Protein AF-A0A0K9GIG6-F1 (afdb_monomer)

Mean predicted aligned error: 6.36 Å

Secondary structure (DSSP, 8-state):
--EEEEEEEEEETTTTEEEEEEEEEEE-GGGTTTTHHHHHHHHHHHHHHHTT-EEEE-SHHHHHHHHT-GGGTTTBPP--

Sequence (80 aa):
MVAQLEFVPCVRERDHKEVILINHTLVADKYRGRGLGRELINRVVKYARAEQMQIIPVCPFAKMILESDAKYKDVLITGF

Foldseek 3Di:
DQKDWDWDFDQDPVPRATATEGQDIDGPPVCPPVCVSVVVLVVVLVVCVVVVHAYDYNDVVSVCSLVVDPVNVSRYDDDD

Nearest PDB structures (foldseek):
  5i0c-assembly1_A  TM=9.408E-01  e=1.669E-05  Escherichia coli K-12
  7ovv-assembly1_B  TM=8.241E-01  e=2.614E-02  Arabidopsis thaliana
  7n1l-assembly8_N  TM=6.913E-01  e=2.001E-02  Brucella abortus 2308
  3fyn-assembly1_A-2  TM=8.627E-01  e=9.315E-02  uncultured bacterium
  8xbn-assembly1_A  TM=6.616E-01  e=2.287E-02  Arabidopsis thaliana

Structure (mmCIF, N/CA/C/O backbone):
data_AF-A0A0K9GIG6-F1
#
_entry.id   AF-A0A0K9GIG6-F1
#
loop_
_atom_site.group_PDB
_atom_site.id
_atom_site.type_symbol
_atom_site.label_atom_id
_atom_site.label_alt_id
_atom_site.label_comp_id
_atom_site.label_asym_id
_atom_site.label_entity_id
_atom_site.label_seq_id
_atom_site.pdbx_PDB_ins_code
_atom_site.Cartn_x
_atom_site.Cartn_y
_atom_site.Cartn_z
_atom_site.occupancy
_atom_site.B_iso_or_equiv
_atom_site.auth_seq_id
_atom_site.auth_comp_id
_atom_site.auth_asym_id
_atom_site.auth_atom_id
_atom_site.pdbx_PDB_model_num
ATOM 1 N N . MET A 1 1 ? 12.343 -15.649 -8.906 1.00 46.91 1 MET A N 1
ATOM 2 C CA . MET A 1 1 ? 11.452 -14.806 -8.080 1.00 46.91 1 MET A CA 1
ATOM 3 C C . MET A 1 1 ? 11.066 -13.562 -8.865 1.00 46.91 1 MET A C 1
ATOM 5 O O . MET A 1 1 ? 11.952 -12.888 -9.373 1.00 46.91 1 MET A O 1
ATOM 9 N N . VAL A 1 2 ? 9.768 -13.322 -9.069 1.00 54.72 2 VAL A N 1
ATOM 10 C CA . VAL A 1 2 ? 9.263 -12.187 -9.872 1.00 54.72 2 VAL A CA 1
ATOM 11 C C . VAL A 1 2 ? 9.048 -10.962 -8.983 1.00 54.72 2 VAL A C 1
ATOM 13 O O . VAL A 1 2 ? 9.396 -9.855 -9.392 1.00 54.72 2 VAL A O 1
ATOM 16 N N . ALA A 1 3 ? 8.572 -11.181 -7.753 1.00 57.41 3 ALA A N 1
ATOM 17 C CA . ALA A 1 3 ? 8.521 -10.177 -6.709 1.00 57.41 3 ALA A CA 1
ATOM 18 C C . ALA A 1 3 ? 8.393 -10.790 -5.302 1.00 57.41 3 ALA A C 1
ATOM 20 O O . ALA A 1 3 ? 7.831 -11.877 -5.174 1.00 57.41 3 ALA A O 1
ATOM 21 N N . GLN A 1 4 ? 8.902 -10.104 -4.276 1.00 61.97 4 GLN A N 1
ATOM 22 C CA . GLN A 1 4 ? 8.780 -10.493 -2.865 1.00 61.97 4 GLN A CA 1
ATOM 23 C C . GLN A 1 4 ? 8.221 -9.317 -2.066 1.00 61.97 4 GLN A C 1
ATOM 25 O O . GLN A 1 4 ? 8.678 -8.181 -2.221 1.00 61.97 4 GLN A O 1
ATOM 30 N N . LEU A 1 5 ? 7.220 -9.608 -1.240 1.00 69.38 5 LEU A N 1
ATOM 31 C CA . LEU A 1 5 ? 6.642 -8.678 -0.284 1.00 69.38 5 LEU A CA 1
ATOM 32 C C . LEU A 1 5 ? 6.807 -9.298 1.095 1.00 69.38 5 LEU A C 1
ATOM 34 O O . LEU A 1 5 ? 6.396 -10.437 1.313 1.00 69.38 5 LEU A O 1
ATOM 38 N N . GLU A 1 6 ? 7.451 -8.564 1.986 1.00 67.31 6 GLU A N 1
ATOM 39 C CA . GLU A 1 6 ? 7.569 -8.965 3.378 1.00 67.31 6 GLU A CA 1
ATOM 40 C C . GLU A 1 6 ? 6.384 -8.403 4.156 1.00 67.31 6 GLU A C 1
ATOM 42 O O . GLU A 1 6 ? 6.032 -7.228 4.046 1.00 67.31 6 GLU A O 1
ATOM 47 N N . PHE A 1 7 ? 5.734 -9.303 4.885 1.00 69.62 7 PHE A N 1
ATOM 48 C CA . PHE A 1 7 ? 4.585 -9.026 5.724 1.00 69.62 7 PHE A CA 1
ATOM 49 C C . PHE A 1 7 ? 5.016 -9.209 7.171 1.00 69.62 7 PHE A C 1
ATOM 51 O O . PHE A 1 7 ? 5.392 -10.313 7.568 1.00 69.62 7 PHE A O 1
ATOM 58 N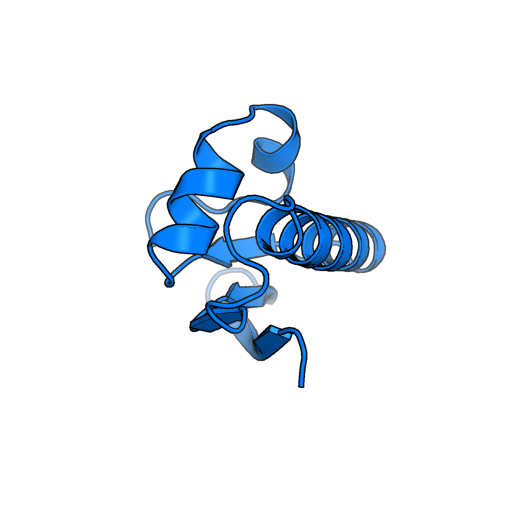 N . VAL A 1 8 ? 4.952 -8.134 7.951 1.00 69.75 8 VAL A N 1
ATOM 59 C CA . VAL A 1 8 ? 5.131 -8.209 9.399 1.00 69.75 8 VAL A CA 1
ATOM 60 C C . VAL A 1 8 ? 3.791 -7.847 10.033 1.00 69.75 8 VAL A C 1
ATOM 62 O O . VAL A 1 8 ? 3.389 -6.682 9.933 1.00 69.75 8 VAL A O 1
ATOM 65 N N . PRO A 1 9 ? 3.077 -8.816 10.636 1.00 62.78 9 PRO A N 1
ATOM 66 C CA . PRO A 1 9 ? 1.893 -8.509 11.417 1.00 62.78 9 PRO A CA 1
ATOM 67 C C . PRO A 1 9 ? 2.349 -7.744 12.655 1.00 62.78 9 PRO A C 1
ATOM 69 O O . PRO A 1 9 ? 3.141 -8.248 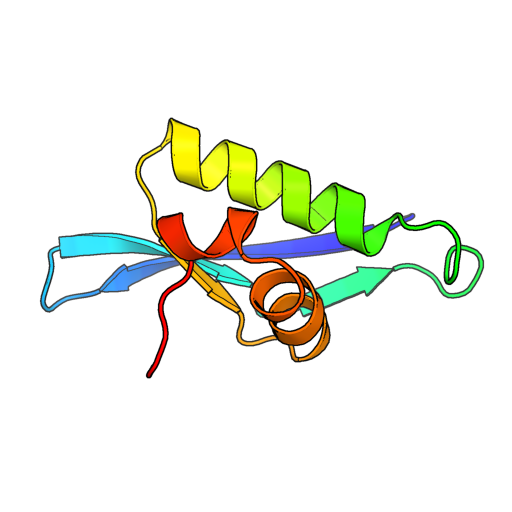13.453 1.00 62.78 9 PRO A O 1
ATOM 72 N N . CYS A 1 10 ? 1.884 -6.509 12.801 1.00 62.22 10 CYS A N 1
ATOM 73 C CA . CYS A 1 10 ? 2.101 -5.741 14.015 1.00 62.22 10 CYS A CA 1
ATOM 74 C C . CYS A 1 10 ? 0.765 -5.378 14.656 1.00 62.22 10 CYS A C 1
ATOM 76 O O . CYS A 1 10 ? -0.229 -5.107 13.984 1.00 62.22 10 CYS A O 1
ATOM 78 N N . VAL A 1 11 ? 0.741 -5.393 15.986 1.00 67.62 11 VAL A N 1
ATOM 79 C CA . VAL A 1 11 ? -0.411 -4.961 16.774 1.00 67.62 11 VAL A CA 1
ATOM 80 C C . VAL A 1 11 ? -0.140 -3.528 17.211 1.00 67.62 11 VAL A C 1
ATOM 82 O O . VAL A 1 11 ? 0.858 -3.264 17.882 1.00 67.62 11 VAL A O 1
ATOM 85 N N . ARG A 1 12 ? -1.007 -2.576 16.843 1.00 66.38 12 ARG A N 1
ATOM 86 C CA . ARG A 1 12 ? -0.938 -1.230 17.438 1.00 66.38 12 ARG A CA 1
ATOM 87 C C . ARG A 1 12 ? -1.478 -1.313 18.864 1.00 66.38 12 ARG A C 1
ATOM 89 O O . ARG A 1 12 ? -2.683 -1.455 19.048 1.00 66.38 12 ARG A O 1
ATOM 96 N N . GLU A 1 13 ? -0.600 -1.180 19.860 1.00 63.97 13 GLU A N 1
ATOM 97 C CA . GLU A 1 13 ? -0.949 -1.300 21.289 1.00 63.97 13 GLU A CA 1
ATOM 98 C C . GLU A 1 13 ? -2.068 -0.351 21.744 1.00 63.97 13 GLU A C 1
ATOM 100 O O . GLU A 1 13 ? -2.833 -0.703 22.633 1.00 63.97 13 GLU A O 1
ATOM 105 N N . ARG A 1 14 ? -2.214 0.827 21.120 1.00 63.78 14 ARG A N 1
ATOM 106 C CA . ARG A 1 14 ? -3.275 1.788 21.482 1.00 63.78 14 ARG A CA 1
ATOM 107 C C . ARG A 1 14 ? -4.681 1.350 21.080 1.00 63.78 14 ARG A C 1
ATOM 109 O O . ARG A 1 14 ? -5.626 1.707 21.768 1.00 63.78 14 ARG A O 1
ATOM 116 N N . ASP A 1 15 ? -4.804 0.615 19.978 1.00 64.19 15 ASP A N 1
ATOM 117 C CA . ASP A 1 15 ? -6.097 0.312 19.352 1.00 64.19 15 ASP A CA 1
ATOM 118 C C . ASP A 1 15 ? -6.395 -1.202 19.325 1.00 64.19 15 ASP A C 1
ATOM 120 O O . ASP A 1 15 ? -7.426 -1.602 18.793 1.00 64.19 15 ASP A O 1
ATOM 124 N N . HIS A 1 16 ? -5.483 -2.050 19.837 1.00 67.00 16 HIS A N 1
ATOM 125 C CA . HIS A 1 16 ? -5.527 -3.522 19.729 1.00 67.00 16 HIS A CA 1
ATOM 126 C C . HIS A 1 16 ? -5.911 -4.024 18.328 1.00 67.00 16 HIS A C 1
ATOM 128 O O . HIS A 1 16 ? -6.583 -5.040 18.163 1.00 67.00 16 HIS A O 1
ATOM 134 N N . LYS A 1 17 ? -5.475 -3.297 17.297 1.00 72.19 17 LYS A N 1
ATOM 135 C CA . LYS A 1 17 ? -5.825 -3.580 15.910 1.00 72.19 17 LYS A CA 1
ATOM 136 C C . LYS A 1 17 ? -4.624 -4.152 15.181 1.00 72.19 17 LYS A C 1
ATOM 138 O O . LYS A 1 17 ? -3.524 -3.593 15.255 1.00 72.19 17 LYS A O 1
ATOM 143 N N . GLU A 1 18 ? -4.850 -5.261 14.490 1.00 81.62 18 GLU A N 1
ATOM 144 C CA . GLU A 1 18 ? -3.849 -5.879 13.631 1.00 81.62 18 GLU A CA 1
ATOM 145 C C . GLU A 1 18 ? -3.645 -5.015 12.388 1.00 81.62 18 GLU A C 1
ATOM 147 O O . GLU A 1 18 ? -4.594 -4.610 11.702 1.00 81.62 18 GLU A O 1
ATOM 152 N N . VAL A 1 19 ? -2.385 -4.681 12.129 1.00 85.38 19 VAL A N 1
ATOM 153 C CA . VAL A 1 19 ? -1.995 -3.894 10.970 1.00 85.38 19 VAL A CA 1
ATOM 154 C C . VAL A 1 19 ? -0.893 -4.599 10.193 1.00 85.38 19 VAL A C 1
ATOM 156 O O . VAL A 1 19 ? -0.092 -5.380 10.707 1.00 85.38 19 VAL A O 1
ATOM 159 N N . ILE A 1 20 ? -0.892 -4.310 8.903 1.00 86.62 20 ILE A N 1
ATOM 160 C CA . ILE A 1 20 ? -0.018 -4.873 7.898 1.00 86.62 20 ILE A CA 1
ATOM 161 C C . ILE A 1 20 ? 1.080 -3.861 7.608 1.00 86.62 20 ILE A C 1
ATOM 163 O O . ILE A 1 20 ? 0.825 -2.811 7.011 1.00 86.62 20 ILE A O 1
ATOM 167 N N . LEU A 1 21 ? 2.312 -4.186 7.985 1.00 86.25 21 LEU A N 1
ATOM 168 C CA . LEU A 1 21 ? 3.469 -3.380 7.621 1.00 86.25 21 LEU A CA 1
ATOM 169 C C . LEU A 1 21 ? 4.018 -3.831 6.264 1.00 86.25 21 LEU A C 1
ATOM 171 O O . LEU A 1 21 ? 4.445 -4.975 6.121 1.00 86.25 21 LEU A O 1
ATOM 175 N N . ILE A 1 22 ? 4.053 -2.926 5.282 1.00 86.88 22 ILE A N 1
ATOM 176 C CA . ILE A 1 22 ? 4.735 -3.164 4.001 1.00 86.88 22 ILE A CA 1
ATOM 177 C C . ILE A 1 22 ? 6.097 -2.466 4.055 1.00 86.88 22 ILE A C 1
ATOM 179 O O . ILE A 1 22 ? 6.228 -1.292 3.697 1.00 86.88 22 ILE A O 1
ATOM 183 N N . ASN A 1 23 ? 7.111 -3.185 4.539 1.00 81.38 23 ASN A N 1
ATOM 184 C CA . ASN A 1 23 ? 8.486 -2.693 4.696 1.00 81.38 23 ASN A CA 1
ATOM 185 C C . ASN A 1 23 ? 9.269 -2.713 3.374 1.00 81.38 23 ASN A C 1
ATOM 187 O O . ASN A 1 23 ? 10.043 -1.796 3.092 1.00 81.38 23 ASN A O 1
ATOM 191 N N . HIS A 1 24 ? 9.052 -3.731 2.542 1.00 77.31 24 HIS A N 1
ATOM 192 C CA . HIS A 1 24 ? 9.822 -3.931 1.327 1.00 77.31 24 HIS A CA 1
ATOM 193 C C . HIS A 1 24 ? 8.988 -4.576 0.218 1.00 77.31 24 HIS A C 1
ATOM 195 O O . HIS A 1 24 ? 8.202 -5.496 0.438 1.00 77.31 24 HIS A O 1
ATOM 201 N N . THR A 1 25 ? 9.154 -4.074 -1.004 1.00 74.50 25 THR A N 1
ATOM 202 C CA . THR A 1 25 ? 8.555 -4.649 -2.211 1.00 74.50 25 THR A CA 1
ATOM 203 C C . THR A 1 25 ? 9.641 -4.750 -3.269 1.00 74.50 25 THR A C 1
ATOM 205 O O . THR A 1 25 ? 10.042 -3.746 -3.854 1.00 74.50 25 THR A O 1
ATOM 208 N N . LEU A 1 26 ? 10.129 -5.964 -3.511 1.00 69.50 26 LEU A N 1
ATOM 209 C CA . LEU A 1 26 ? 11.098 -6.241 -4.570 1.00 69.50 26 LEU A CA 1
ATOM 210 C C . LEU A 1 26 ? 10.349 -6.690 -5.805 1.00 69.50 26 LEU A C 1
ATOM 212 O O . LEU A 1 26 ? 9.572 -7.630 -5.724 1.00 69.50 26 LEU A O 1
ATOM 216 N N . VAL A 1 27 ? 10.621 -6.074 -6.948 1.00 74.06 27 VAL A N 1
ATOM 217 C CA . VAL A 1 27 ? 10.218 -6.581 -8.264 1.00 74.06 27 VAL A CA 1
ATOM 218 C C . VAL A 1 27 ? 11.490 -6.693 -9.082 1.00 74.06 27 VAL A C 1
ATOM 220 O O . VAL A 1 27 ? 12.245 -5.725 -9.160 1.00 74.06 27 VAL A O 1
ATOM 223 N N . ALA A 1 28 ? 11.750 -7.858 -9.676 1.00 72.12 28 ALA A N 1
ATOM 224 C CA . ALA A 1 28 ? 12.966 -8.023 -10.466 1.00 72.12 28 ALA A CA 1
ATOM 225 C C . ALA A 1 28 ? 12.971 -7.037 -11.647 1.00 72.12 28 ALA A C 1
ATOM 227 O O . ALA A 1 28 ? 11.950 -6.864 -12.315 1.00 72.12 28 ALA A O 1
ATOM 228 N N . ASP A 1 29 ? 14.118 -6.421 -11.932 1.00 67.69 29 ASP A N 1
ATOM 229 C CA . ASP A 1 29 ? 14.219 -5.289 -12.867 1.00 67.69 29 ASP A CA 1
ATOM 230 C C . ASP A 1 29 ? 13.696 -5.598 -14.272 1.00 67.69 29 ASP A C 1
ATOM 232 O O . ASP A 1 29 ? 13.022 -4.770 -14.882 1.00 67.69 29 ASP A O 1
ATOM 236 N N . LYS A 1 30 ? 13.874 -6.843 -14.726 1.00 69.44 30 LYS A N 1
ATOM 237 C CA . LYS A 1 30 ? 13.315 -7.380 -15.982 1.00 69.44 30 LYS A CA 1
ATOM 238 C C . LYS A 1 30 ? 11.782 -7.303 -16.099 1.00 69.44 30 LYS A C 1
ATOM 240 O O . LYS A 1 30 ? 11.229 -7.520 -17.175 1.00 69.44 30 LYS A O 1
ATOM 245 N N . TYR A 1 31 ? 11.094 -7.037 -14.994 1.00 70.06 31 TYR A N 1
ATOM 246 C CA . TYR A 1 31 ? 9.642 -6.960 -14.883 1.00 70.06 31 TYR A CA 1
ATOM 247 C C . TYR A 1 31 ? 9.139 -5.568 -14.465 1.00 70.06 31 TYR A C 1
ATOM 249 O O . TYR A 1 31 ? 7.927 -5.375 -14.308 1.00 70.06 31 TYR A O 1
ATOM 257 N N . ARG A 1 32 ? 10.034 -4.578 -14.319 1.00 67.12 32 ARG A N 1
ATOM 258 C CA . ARG A 1 32 ? 9.638 -3.172 -14.144 1.00 67.12 32 ARG A CA 1
ATOM 259 C C . ARG A 1 32 ? 8.843 -2.692 -15.366 1.00 67.12 32 ARG A C 1
ATOM 261 O 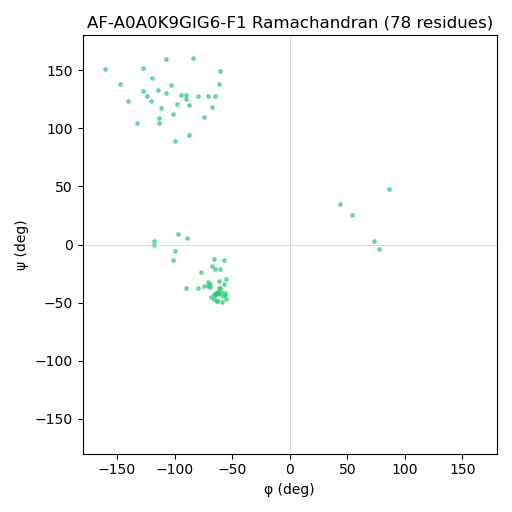O . ARG A 1 32 ? 9.002 -3.199 -16.471 1.00 67.12 32 ARG A O 1
ATOM 268 N N . GLY A 1 33 ? 7.916 -1.759 -15.148 1.00 71.38 33 GLY A N 1
ATOM 269 C CA . GLY A 1 33 ? 7.034 -1.232 -16.201 1.00 71.38 33 GLY A CA 1
ATOM 270 C C . GLY A 1 33 ? 5.86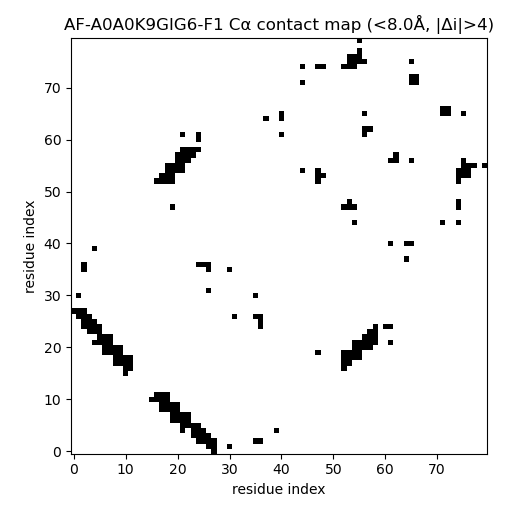4 -2.142 -16.604 1.00 71.38 33 GLY A C 1
ATOM 271 O O . GLY A 1 33 ? 5.012 -1.714 -17.371 1.00 71.38 33 GLY A O 1
ATOM 272 N N . ARG A 1 34 ? 5.758 -3.363 -16.057 1.00 75.88 34 ARG A N 1
ATOM 273 C CA . ARG A 1 34 ? 4.652 -4.303 -16.347 1.00 75.88 34 ARG A CA 1
ATOM 274 C C . ARG A 1 34 ? 3.513 -4.287 -15.320 1.00 75.88 34 ARG A C 1
ATOM 276 O O . ARG A 1 34 ? 2.664 -5.167 -15.332 1.00 75.88 34 ARG A O 1
ATOM 283 N N . GLY A 1 35 ? 3.518 -3.337 -14.384 1.00 77.81 35 GLY A N 1
ATOM 284 C CA . GLY A 1 35 ? 2.465 -3.200 -13.366 1.00 77.81 35 GLY A CA 1
ATOM 285 C C . GLY A 1 35 ? 2.471 -4.248 -12.241 1.00 77.81 35 GLY A C 1
ATOM 286 O O . GLY A 1 35 ? 1.623 -4.178 -11.355 1.00 77.81 35 GLY A O 1
ATOM 287 N N . LEU A 1 36 ? 3.441 -5.167 -12.207 1.00 81.19 36 LEU A N 1
ATOM 288 C CA . LEU A 1 36 ? 3.485 -6.275 -11.238 1.00 81.19 36 LEU A CA 1
ATOM 289 C C . LEU A 1 36 ? 3.553 -5.819 -9.774 1.00 81.19 36 LEU A C 1
ATOM 291 O O . LEU A 1 36 ? 2.896 -6.402 -8.917 1.00 81.19 36 LEU A O 1
ATOM 295 N N . GLY A 1 37 ? 4.276 -4.734 -9.479 1.00 80.69 37 GLY A N 1
ATOM 296 C CA . GLY A 1 37 ? 4.295 -4.162 -8.128 1.00 80.69 37 GLY A CA 1
ATOM 297 C C . GLY A 1 37 ? 2.910 -3.689 -7.670 1.00 80.69 37 GLY A C 1
ATOM 298 O O . GLY A 1 37 ? 2.531 -3.905 -6.522 1.00 80.69 37 GLY A O 1
ATOM 299 N N . ARG A 1 38 ? 2.108 -3.123 -8.583 1.00 84.38 38 ARG A N 1
ATOM 300 C CA . ARG A 1 38 ? 0.732 -2.697 -8.289 1.00 84.38 38 ARG A CA 1
ATOM 301 C C . ARG A 1 38 ? -0.187 -3.891 -8.058 1.00 84.38 38 ARG A C 1
ATOM 303 O O . ARG A 1 38 ? -1.056 -3.828 -7.194 1.00 84.38 38 ARG A O 1
ATOM 310 N N . GLU A 1 39 ? 0.009 -4.983 -8.792 1.00 85.75 39 GLU A N 1
ATOM 311 C CA . GLU A 1 39 ? -0.766 -6.207 -8.593 1.00 85.75 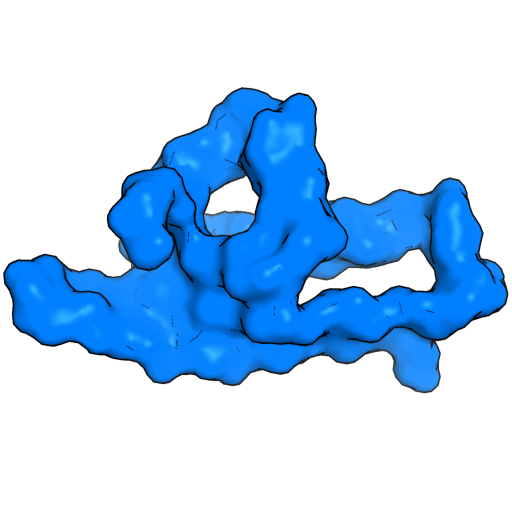39 GLU A CA 1
ATOM 312 C C . GLU A 1 39 ? -0.538 -6.815 -7.200 1.00 85.75 39 GLU A C 1
ATOM 314 O O . GLU A 1 39 ? -1.496 -7.209 -6.539 1.00 85.75 39 GLU A O 1
ATOM 319 N N . LEU A 1 40 ? 0.704 -6.827 -6.712 1.00 85.12 40 LEU A N 1
ATOM 320 C CA . LEU A 1 40 ? 1.015 -7.304 -5.359 1.00 85.12 40 LEU A CA 1
ATOM 321 C C . LEU A 1 40 ? 0.351 -6.446 -4.291 1.00 85.12 40 LEU A C 1
ATOM 323 O O . LEU A 1 40 ? -0.317 -6.981 -3.410 1.00 85.12 40 LEU A O 1
ATOM 327 N N . ILE A 1 41 ? 0.483 -5.121 -4.405 1.00 87.12 41 ILE A N 1
ATOM 328 C CA . ILE A 1 41 ? -0.165 -4.179 -3.489 1.00 87.12 41 ILE A CA 1
ATOM 329 C C . ILE A 1 41 ? -1.681 -4.417 -3.484 1.00 87.12 41 ILE A C 1
ATOM 331 O O . ILE A 1 41 ? -2.280 -4.507 -2.418 1.00 87.12 41 ILE A O 1
ATOM 335 N N . ASN A 1 42 ? -2.302 -4.613 -4.652 1.00 88.69 42 ASN A N 1
ATOM 336 C CA . ASN A 1 42 ? -3.731 -4.926 -4.745 1.00 88.69 42 ASN A CA 1
ATOM 337 C C . ASN A 1 42 ? -4.108 -6.213 -4.003 1.00 88.69 42 ASN A C 1
ATOM 339 O O . ASN A 1 42 ? -5.157 -6.259 -3.362 1.00 88.69 42 ASN A O 1
ATOM 343 N N . ARG A 1 43 ? -3.278 -7.260 -4.088 1.00 88.75 43 ARG A N 1
ATOM 344 C CA . ARG A 1 43 ? -3.517 -8.517 -3.363 1.00 88.75 43 ARG A CA 1
ATOM 345 C C . ARG A 1 43 ? -3.429 -8.311 -1.853 1.00 88.75 43 ARG A C 1
ATOM 347 O O . ARG A 1 43 ? -4.305 -8.791 -1.143 1.00 88.75 43 ARG A O 1
ATOM 354 N N . VAL A 1 44 ? -2.443 -7.548 -1.379 1.00 87.44 44 VAL A N 1
ATOM 355 C CA . VAL A 1 44 ? -2.302 -7.215 0.049 1.00 87.44 44 VAL A CA 1
ATOM 356 C C . VAL A 1 44 ? -3.471 -6.366 0.538 1.00 87.44 44 VAL A C 1
ATOM 358 O O . VAL A 1 44 ? -4.035 -6.663 1.581 1.00 87.44 44 VAL A O 1
ATOM 361 N N . VAL A 1 45 ? -3.905 -5.369 -0.234 1.00 90.56 45 VAL A N 1
ATOM 362 C CA . VAL A 1 45 ? -5.105 -4.572 0.073 1.00 90.56 45 VAL A CA 1
ATOM 363 C C . VAL A 1 45 ? -6.342 -5.457 0.178 1.00 90.56 45 VAL A C 1
ATOM 365 O O . VAL A 1 45 ? -7.133 -5.304 1.104 1.00 90.56 45 VAL A O 1
ATOM 368 N N . LYS A 1 46 ? -6.521 -6.398 -0.755 1.00 91.94 46 LYS A N 1
ATOM 369 C CA . LYS A 1 46 ? -7.654 -7.327 -0.720 1.00 91.94 46 LYS A CA 1
ATOM 370 C C . LYS A 1 46 ? -7.622 -8.203 0.534 1.00 91.94 46 LYS A C 1
ATOM 372 O O . LYS A 1 46 ? -8.667 -8.402 1.141 1.00 91.94 46 LYS A O 1
ATOM 377 N N . TYR A 1 47 ? -6.441 -8.686 0.913 1.00 89.31 47 TYR A N 1
ATOM 378 C CA . TYR A 1 47 ? -6.243 -9.442 2.146 1.00 89.31 47 TYR A CA 1
ATOM 379 C C . TYR A 1 47 ? -6.549 -8.589 3.384 1.00 89.31 47 TYR A C 1
ATOM 381 O O . TYR A 1 47 ? -7.370 -8.981 4.201 1.00 89.31 47 TYR A O 1
ATOM 389 N N . ALA A 1 48 ? -6.001 -7.372 3.460 1.00 89.75 48 ALA A N 1
ATOM 390 C CA . ALA A 1 48 ? -6.263 -6.442 4.556 1.00 89.75 48 ALA A CA 1
ATOM 391 C C . ALA A 1 48 ? -7.762 -6.159 4.729 1.00 89.75 48 ALA A C 1
ATOM 393 O O . ALA A 1 48 ? -8.262 -6.157 5.845 1.00 89.75 48 ALA A O 1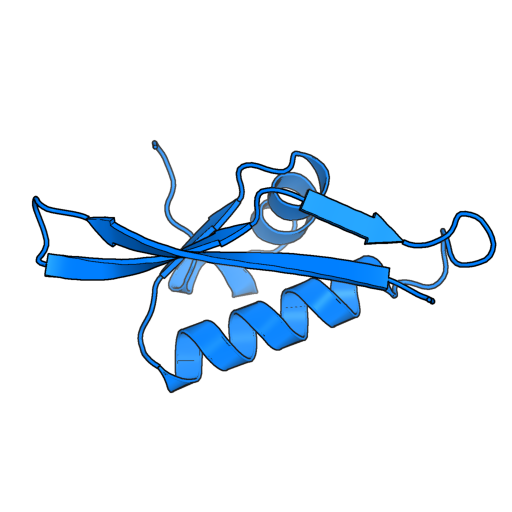
ATOM 394 N N . ARG A 1 49 ? -8.503 -5.984 3.626 1.00 90.94 49 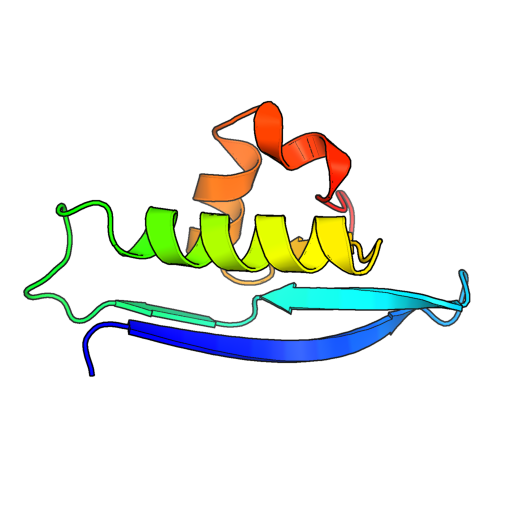ARG A N 1
ATOM 395 C CA . ARG A 1 49 ? -9.963 -5.805 3.671 1.00 90.94 49 ARG A CA 1
ATOM 396 C C . ARG A 1 49 ? -10.705 -7.031 4.183 1.00 90.94 49 ARG A C 1
ATOM 398 O O . ARG A 1 49 ? -11.656 -6.868 4.939 1.00 90.94 49 ARG A O 1
ATOM 405 N N . ALA A 1 50 ? -10.311 -8.224 3.738 1.00 91.06 50 ALA A N 1
ATOM 406 C CA . ALA A 1 50 ? -10.946 -9.471 4.157 1.00 91.06 50 ALA A CA 1
ATOM 407 C C . ALA A 1 50 ? -10.770 -9.700 5.665 1.00 91.06 50 ALA A C 1
ATOM 409 O O . ALA A 1 50 ? -11.734 -10.027 6.347 1.00 91.06 50 ALA A O 1
ATOM 410 N N . GLU A 1 51 ? -9.573 -9.414 6.175 1.00 88.56 51 GLU A N 1
ATOM 411 C CA . GLU A 1 51 ? -9.213 -9.569 7.587 1.00 88.56 51 GLU A CA 1
ATOM 412 C C . GLU A 1 51 ? -9.507 -8.315 8.436 1.00 88.56 51 GLU A C 1
ATOM 414 O O . GLU A 1 51 ? -9.141 -8.251 9.604 1.00 88.56 51 GLU A O 1
ATOM 419 N N . GLN A 1 52 ? -10.139 -7.281 7.862 1.00 87.75 52 GLN A N 1
ATOM 420 C CA . GLN A 1 52 ? -10.421 -5.991 8.520 1.00 87.75 52 GLN A CA 1
ATOM 421 C C . GLN A 1 52 ? -9.183 -5.290 9.127 1.00 87.75 52 GLN A C 1
ATOM 423 O O . GLN A 1 52 ? -9.287 -4.448 10.030 1.00 87.75 52 GLN A O 1
ATOM 428 N N . MET A 1 53 ? -8.008 -5.597 8.586 1.00 88.44 53 MET A N 1
ATOM 429 C CA . MET A 1 53 ? -6.724 -5.021 8.961 1.00 88.44 53 MET A CA 1
ATOM 430 C C . MET A 1 53 ? -6.474 -3.701 8.233 1.00 88.44 53 MET A C 1
ATOM 432 O O . MET A 1 53 ? -7.042 -3.406 7.178 1.00 88.44 53 MET A O 1
ATOM 436 N N . GLN A 1 54 ? -5.564 -2.904 8.782 1.00 88.50 54 GLN A N 1
ATOM 437 C CA . GLN A 1 54 ? -5.094 -1.674 8.143 1.00 88.50 54 GLN A CA 1
ATOM 438 C C . GLN A 1 54 ? -3.666 -1.836 7.623 1.00 88.50 54 GLN A C 1
ATOM 440 O O . GLN A 1 54 ? -2.943 -2.711 8.076 1.00 88.50 54 GLN A O 1
ATOM 445 N N . ILE A 1 55 ? -3.240 -0.999 6.682 1.00 89.44 55 ILE A N 1
ATOM 446 C CA . ILE A 1 55 ? -1.928 -1.067 6.034 1.00 89.44 55 ILE A CA 1
ATOM 447 C C . ILE A 1 55 ? -1.100 0.169 6.385 1.00 89.44 55 ILE A C 1
ATOM 449 O O . ILE A 1 55 ? -1.557 1.305 6.236 1.00 89.44 55 ILE A O 1
ATOM 453 N N . ILE A 1 56 ? 0.153 -0.072 6.769 1.00 88.69 56 ILE A N 1
ATOM 454 C CA . ILE A 1 56 ? 1.192 0.936 6.975 1.00 88.69 56 ILE A CA 1
ATOM 455 C C . ILE A 1 56 ? 2.286 0.728 5.912 1.00 88.69 56 ILE A C 1
ATOM 457 O O . ILE A 1 56 ? 3.081 -0.216 6.007 1.00 88.69 56 ILE A O 1
ATOM 461 N N . PRO A 1 57 ? 2.349 1.579 4.874 1.00 88.50 57 PRO A N 1
ATOM 462 C CA . PRO A 1 57 ? 3.369 1.468 3.842 1.00 88.50 57 PRO A CA 1
ATOM 463 C C . PRO A 1 57 ? 4.640 2.228 4.223 1.00 88.50 57 PRO A C 1
ATOM 465 O O . PRO A 1 57 ? 4.784 3.417 3.942 1.00 88.50 57 PRO A O 1
ATOM 468 N N . VAL A 1 58 ? 5.591 1.516 4.825 1.00 86.62 58 VAL A N 1
ATOM 469 C CA . VAL A 1 58 ? 6.931 2.054 5.118 1.00 86.62 58 VAL A CA 1
ATOM 470 C C . VAL A 1 58 ? 7.765 2.149 3.841 1.00 86.62 58 VAL A C 1
ATOM 472 O O . VAL A 1 58 ? 8.526 3.096 3.651 1.00 86.62 58 VAL A O 1
ATOM 475 N N . CYS A 1 59 ? 7.601 1.191 2.926 1.00 85.12 59 CYS A N 1
ATOM 476 C CA . CYS A 1 59 ? 8.279 1.214 1.638 1.00 85.12 59 CYS A CA 1
ATOM 477 C C . CYS A 1 59 ? 7.805 2.417 0.794 1.00 85.12 59 CYS A C 1
ATOM 479 O O . CYS A 1 59 ? 6.603 2.534 0.532 1.00 85.12 59 CYS A O 1
ATOM 481 N N . PRO A 1 60 ? 8.715 3.261 0.269 1.00 84.69 60 PRO A N 1
ATOM 482 C CA . PRO A 1 60 ? 8.338 4.432 -0.526 1.00 84.69 60 PRO A CA 1
ATOM 483 C C . PRO A 1 60 ? 7.579 4.057 -1.806 1.00 84.69 60 PRO A C 1
ATOM 485 O O . PRO A 1 60 ? 6.681 4.783 -2.225 1.00 84.69 60 PRO A O 1
ATOM 488 N N . PHE A 1 61 ? 7.876 2.896 -2.401 1.00 85.31 61 PHE A N 1
ATOM 489 C CA . PHE A 1 61 ? 7.136 2.391 -3.558 1.00 85.31 61 PHE A CA 1
ATOM 490 C C . PHE A 1 61 ? 5.685 2.043 -3.202 1.00 85.31 61 PHE A C 1
ATOM 492 O O . PHE A 1 61 ? 4.759 2.453 -3.900 1.00 85.31 61 PHE A O 1
ATOM 499 N N . ALA A 1 62 ? 5.473 1.320 -2.097 1.00 85.88 62 ALA A N 1
ATOM 500 C CA . ALA A 1 62 ? 4.133 0.982 -1.626 1.00 85.88 62 ALA A CA 1
ATOM 501 C C . ALA A 1 62 ? 3.336 2.248 -1.291 1.00 85.88 62 ALA A C 1
ATOM 503 O O . ALA A 1 62 ? 2.181 2.366 -1.698 1.00 85.88 62 ALA A O 1
ATOM 504 N N . LYS A 1 63 ? 3.981 3.216 -0.627 1.00 88.25 63 LYS A N 1
ATOM 505 C CA . LYS A 1 63 ? 3.397 4.519 -0.306 1.00 88.25 63 LYS A CA 1
ATOM 506 C C . LYS A 1 63 ? 2.958 5.256 -1.569 1.00 88.25 63 LYS A C 1
ATOM 508 O O . LYS A 1 63 ? 1.798 5.634 -1.662 1.00 88.25 63 LYS A O 1
ATOM 513 N N . MET A 1 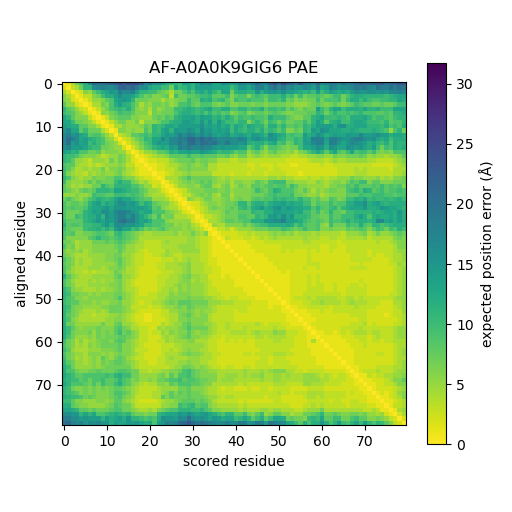64 ? 3.828 5.350 -2.57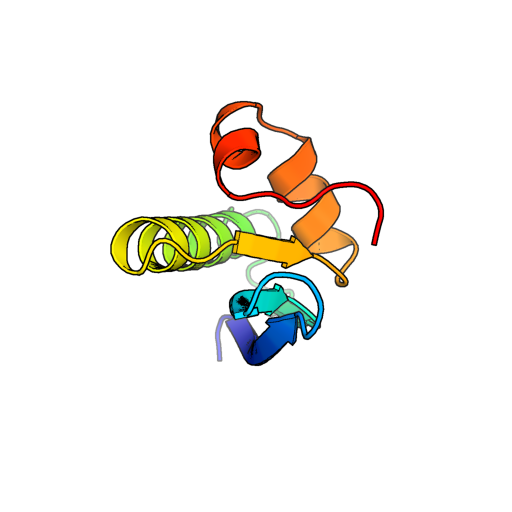7 1.00 88.00 64 MET A N 1
ATOM 514 C CA . MET A 1 64 ? 3.499 5.974 -3.862 1.00 88.00 64 MET A CA 1
ATOM 515 C C . MET A 1 64 ? 2.255 5.345 -4.504 1.00 88.00 64 MET A C 1
ATOM 517 O O . MET A 1 64 ? 1.364 6.062 -4.944 1.00 88.00 64 MET A O 1
ATOM 521 N N . ILE A 1 65 ? 2.162 4.011 -4.546 1.00 88.25 65 ILE A N 1
ATOM 522 C CA . ILE A 1 65 ? 1.015 3.320 -5.154 1.00 88.25 65 ILE A CA 1
ATOM 523 C C . ILE A 1 65 ? -0.267 3.529 -4.340 1.00 88.25 65 ILE A C 1
ATOM 525 O O . ILE A 1 65 ? -1.314 3.814 -4.921 1.00 88.25 65 ILE A O 1
ATOM 529 N N . LEU A 1 66 ? -0.200 3.391 -3.017 1.00 88.38 66 LEU A N 1
ATOM 530 C CA . LEU A 1 66 ? -1.368 3.502 -2.143 1.00 88.38 66 LEU A CA 1
ATOM 531 C C . LEU A 1 66 ? -1.885 4.942 -2.041 1.00 88.38 66 LEU A C 1
ATOM 533 O O . LEU A 1 66 ? -3.092 5.149 -2.011 1.00 88.38 66 LEU A O 1
ATOM 537 N N . GLU A 1 67 ? -0.997 5.935 -2.051 1.00 88.75 67 GLU A N 1
ATOM 538 C CA . GLU A 1 67 ? -1.376 7.353 -2.058 1.00 88.75 67 GLU A CA 1
ATOM 539 C C . GLU A 1 67 ? -1.831 7.834 -3.445 1.00 88.75 67 GLU A C 1
ATOM 541 O O . GLU A 1 67 ? -2.605 8.786 -3.533 1.00 88.75 67 GLU A O 1
ATOM 546 N N . SER A 1 68 ? -1.408 7.167 -4.528 1.00 88.06 68 SER A N 1
ATOM 547 C CA . SER A 1 68 ? -1.770 7.564 -5.901 1.00 88.06 68 SER A CA 1
ATOM 548 C C . SER A 1 68 ? -3.250 7.395 -6.247 1.00 88.06 68 SER A C 1
ATOM 550 O O . SER A 1 68 ? -3.710 7.960 -7.237 1.00 88.06 68 SER A O 1
ATOM 552 N N . ASP A 1 69 ? -3.997 6.598 -5.482 1.00 87.75 69 ASP A N 1
ATOM 553 C CA . ASP A 1 69 ? -5.359 6.206 -5.834 1.00 87.75 69 ASP A CA 1
ATOM 554 C C . ASP A 1 69 ? -6.255 6.198 -4.591 1.00 87.75 69 ASP A C 1
ATOM 556 O O . ASP A 1 69 ? -5.999 5.504 -3.604 1.00 87.75 69 ASP A O 1
ATOM 560 N N . ALA A 1 70 ? -7.346 6.964 -4.648 1.00 88.12 70 ALA A N 1
ATOM 561 C CA . ALA A 1 70 ? -8.273 7.124 -3.533 1.00 88.12 70 ALA A CA 1
ATOM 562 C C . ALA A 1 70 ? -8.918 5.803 -3.093 1.00 88.12 70 ALA A C 1
ATOM 564 O O . ALA A 1 70 ? -9.346 5.690 -1.944 1.00 88.12 70 ALA A O 1
ATOM 565 N N . LYS A 1 71 ? -8.947 4.789 -3.966 1.00 90.19 71 LYS A N 1
ATOM 566 C CA . LYS A 1 71 ? -9.535 3.487 -3.651 1.00 90.19 71 LYS A CA 1
ATOM 567 C C . LYS A 1 71 ? -8.804 2.716 -2.559 1.00 90.19 71 LYS A C 1
ATOM 569 O O . LYS A 1 71 ? -9.328 1.688 -2.170 1.00 90.19 71 LYS A O 1
ATOM 574 N N . TYR A 1 72 ? -7.597 3.116 -2.155 1.00 90.56 72 TYR A N 1
ATOM 575 C CA . TYR A 1 72 ? -6.834 2.446 -1.096 1.00 90.56 72 TYR A CA 1
ATOM 576 C C . TYR A 1 72 ? -6.935 3.162 0.259 1.00 90.56 72 TYR A C 1
ATOM 578 O O . TYR A 1 72 ? -6.419 2.662 1.257 1.00 90.56 72 TYR A O 1
ATOM 586 N N . LYS A 1 73 ? -7.581 4.336 0.307 1.00 87.56 73 LYS A N 1
ATOM 587 C CA . LYS A 1 73 ? -7.660 5.180 1.511 1.00 87.56 73 LYS A CA 1
ATOM 588 C C . LYS A 1 73 ? -8.430 4.539 2.666 1.00 87.56 73 LYS A C 1
ATOM 590 O O . LYS A 1 73 ? -8.247 4.946 3.802 1.00 87.56 73 LYS A O 1
ATOM 595 N N . ASP A 1 74 ? -9.279 3.560 2.382 1.00 90.31 74 ASP A N 1
ATOM 596 C CA . ASP A 1 74 ? -10.071 2.826 3.370 1.00 90.31 74 ASP A CA 1
ATOM 597 C C . ASP A 1 74 ? -9.217 1.919 4.267 1.00 90.31 74 ASP A C 1
ATOM 599 O O . ASP A 1 74 ? -9.512 1.761 5.449 1.00 90.31 74 ASP A O 1
ATOM 603 N N . VAL A 1 75 ? -8.143 1.348 3.717 1.00 90.31 75 VAL A N 1
ATOM 604 C CA . VAL A 1 75 ? -7.211 0.486 4.460 1.00 90.31 75 VAL A CA 1
ATOM 605 C C . VAL A 1 75 ? -5.921 1.199 4.854 1.00 90.31 75 VAL A C 1
ATOM 607 O O . VAL A 1 75 ? -5.170 0.676 5.668 1.00 90.31 75 VAL A O 1
ATOM 610 N N . LEU A 1 76 ? -5.634 2.372 4.291 1.00 89.56 76 LEU A N 1
ATOM 611 C CA . LEU A 1 76 ? -4.387 3.099 4.517 1.00 89.56 76 LEU A CA 1
ATOM 612 C C . LEU A 1 76 ? -4.400 3.863 5.850 1.00 89.56 76 LEU A C 1
ATOM 614 O O . LEU A 1 76 ? -5.284 4.682 6.094 1.00 89.56 76 LEU A O 1
ATOM 618 N N . ILE A 1 77 ? -3.369 3.666 6.675 1.00 85.25 77 ILE A N 1
ATOM 619 C CA . ILE A 1 77 ? -3.092 4.538 7.825 1.00 85.25 77 ILE A CA 1
ATOM 620 C C . ILE A 1 77 ? -2.166 5.673 7.385 1.00 85.25 77 ILE A C 1
ATOM 622 O O . ILE A 1 77 ? -1.067 5.441 6.881 1.00 85.25 77 ILE A O 1
ATOM 626 N N . THR A 1 78 ? -2.595 6.909 7.626 1.00 70.56 78 THR A N 1
ATOM 627 C CA . THR A 1 78 ? -1.793 8.122 7.435 1.00 70.56 78 THR A CA 1
ATOM 628 C C . THR A 1 78 ? -1.296 8.650 8.781 1.00 70.56 78 THR A C 1
ATOM 630 O O . THR A 1 78 ? -2.085 8.727 9.720 1.00 70.56 78 THR A O 1
ATOM 633 N N . GLY A 1 79 ? -0.028 9.068 8.866 1.00 64.62 79 GLY A N 1
ATOM 634 C CA . GLY A 1 79 ? 0.535 9.705 10.070 1.00 64.62 79 GLY A CA 1
ATOM 635 C C . GLY A 1 79 ? 1.080 8.728 11.117 1.00 64.62 79 GLY A C 1
ATOM 636 O O . GLY A 1 79 ? 0.738 8.840 12.292 1.00 64.62 79 GLY A O 1
ATOM 637 N N . PHE A 1 80 ? 1.882 7.758 10.673 1.00 59.22 80 PHE A N 1
ATOM 638 C CA . PHE A 1 80 ? 2.671 6.860 11.523 1.00 59.22 80 PHE A CA 1
ATOM 639 C C . PHE A 1 80 ? 4.028 7.469 11.886 1.00 59.22 80 PHE A C 1
ATOM 641 O O . PHE A 1 80 ? 4.567 8.237 11.054 1.00 59.22 80 PHE A O 1
#

Radius of gyration: 12.51 Å; Cα contacts (8 Å, |Δi|>4): 116; chains: 1; bounding box: 25×24×38 Å

pLDDT: mean 79.33, std 10.95, range [46.91, 91.94]

Solvent-accessible surface area (backbone atoms only — not comparable to full-atom values): 4792 Å² total; per-residue (Å²): 129,68,62,52,72,53,80,46,86,41,67,44,84,91,73,76,40,58,29,41,35,36,65,45,77,49,60,42,74,96,51,64,94,68,56,54,71,57,53,52,50,50,52,51,51,52,48,26,61,74,72,73,27,36,36,39,53,69,19,67,68,54,33,52,60,46,71,72,38,78,91,39,55,88,38,49,64,80,91,129